Protein AF-A0A6J7BM77-F1 (afdb_monomer_lite)

Organism: NCBI:txid449393

Foldseek 3Di:
DDDVVVVVVVVVVLVVVVVPDDQVLVVVLVVLVVVCVVVVHQDPVSVVSNVVSVVVSVVVSVVSCVVPVVVVVVVVVVVVVVVVVVVVVVVVVVCVVVVPPDDPPPDDDDDDDDDDDDPPDDDPPDDDDDDPPPPPPPPPDPDPDPDDDDDDDDDDDDDDDDDDDDDDDDDDD

Radius of gyration: 36.27 Å; chains: 1; bounding box: 98×59×95 Å

Sequence (173 aa):
MADPRRSGAYAELLSALVAVRTDPASARFDLEIAEAELAGSIDEATARTLRWWQRESVRGLSDHLATVLPDLLANLAESERDAAASVSASATSWSRAHGTTREPVDGGEPATGSDHVDSGAPQPLLPFTGLTVVADSKQDSSIRVTSATQITDHPATTSTRPDLRPSVSPEDS

pLDDT: mean 78.84, std 19.65, range [41.16, 98.62]

Structure (mmCIF, N/CA/C/O backbone):
data_AF-A0A6J7BM77-F1
#
_entry.id   AF-A0A6J7BM77-F1
#
loop_
_atom_site.group_PDB
_atom_site.id
_atom_site.type_symbol
_atom_site.label_atom_id
_atom_site.label_alt_id
_atom_site.label_comp_id
_atom_site.label_asym_id
_atom_site.label_entity_id
_atom_site.label_seq_id
_atom_site.pdbx_PDB_ins_code
_atom_site.Cartn_x
_atom_site.Cartn_y
_atom_site.Cartn_z
_atom_site.occupancy
_atom_site.B_iso_or_equiv
_atom_site.auth_seq_id
_atom_site.auth_comp_id
_atom_site.auth_asym_id
_atom_site.auth_atom_id
_atom_site.pdbx_PDB_model_num
ATOM 1 N N . MET A 1 1 ? -8.137 8.135 -22.151 1.00 67.00 1 MET A N 1
ATOM 2 C CA . MET A 1 1 ? -8.775 6.994 -21.460 1.00 67.00 1 MET A CA 1
ATOM 3 C C . MET A 1 1 ? -7.646 6.137 -20.908 1.00 67.00 1 MET A C 1
ATOM 5 O O . MET A 1 1 ? -6.781 5.777 -21.694 1.00 67.00 1 MET A O 1
ATOM 9 N N . ALA A 1 2 ? -7.555 5.938 -19.592 1.00 69.50 2 ALA A N 1
ATOM 10 C CA . ALA A 1 2 ? -6.463 5.153 -19.007 1.00 69.50 2 ALA A CA 1
ATOM 11 C C . ALA A 1 2 ? -6.602 3.668 -19.392 1.00 69.50 2 ALA A C 1
ATOM 13 O O . ALA A 1 2 ? -7.721 3.160 -19.451 1.00 69.50 2 ALA A O 1
ATOM 14 N N . ASP A 1 3 ? -5.484 2.992 -19.672 1.00 88.06 3 ASP A N 1
ATOM 15 C CA . ASP A 1 3 ? -5.469 1.554 -19.961 1.00 88.06 3 ASP A CA 1
ATOM 16 C C . ASP A 1 3 ? -5.855 0.771 -18.688 1.00 88.06 3 ASP A C 1
ATOM 18 O O . ASP A 1 3 ? -5.165 0.899 -17.668 1.00 88.06 3 ASP A O 1
ATOM 22 N N . PRO A 1 4 ? -6.932 -0.039 -18.709 1.00 86.38 4 PRO A N 1
ATOM 23 C CA . PRO A 1 4 ? -7.358 -0.816 -17.547 1.00 86.38 4 PRO A CA 1
ATOM 24 C C . PRO A 1 4 ? -6.269 -1.768 -17.031 1.00 86.38 4 PRO A C 1
ATOM 26 O O . PRO A 1 4 ? -6.196 -2.011 -15.827 1.00 86.38 4 PRO A O 1
ATOM 29 N N . ARG A 1 5 ? -5.374 -2.260 -17.900 1.00 87.94 5 ARG A N 1
ATOM 30 C CA . ARG A 1 5 ? -4.254 -3.125 -17.488 1.00 87.94 5 ARG A CA 1
ATOM 31 C C . ARG A 1 5 ? -3.252 -2.370 -16.626 1.00 87.94 5 ARG A C 1
ATOM 33 O O . ARG A 1 5 ? -2.793 -2.882 -15.609 1.00 87.94 5 ARG A O 1
ATOM 40 N N . ARG A 1 6 ? -2.957 -1.127 -17.010 1.00 86.88 6 ARG A N 1
ATOM 41 C CA . ARG A 1 6 ? -2.062 -0.239 -16.263 1.00 86.88 6 ARG A CA 1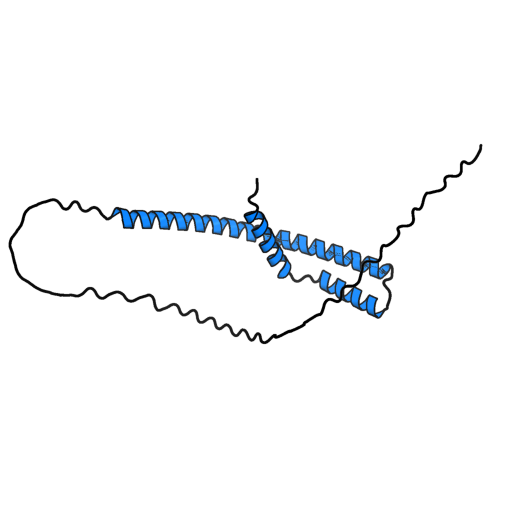
ATOM 42 C C . ARG A 1 6 ? -2.658 0.109 -14.896 1.00 86.88 6 ARG A C 1
ATOM 44 O O . ARG A 1 6 ? -1.941 0.079 -13.904 1.00 86.88 6 ARG A O 1
ATOM 51 N N . SER A 1 7 ? -3.968 0.358 -14.825 1.00 87.25 7 SER A N 1
ATOM 52 C CA . SER A 1 7 ? -4.656 0.571 -13.542 1.00 87.25 7 SER A CA 1
ATOM 53 C C . SER A 1 7 ? -4.565 -0.648 -12.616 1.00 87.25 7 SER A C 1
ATOM 55 O O . SER A 1 7 ? -4.360 -0.474 -11.418 1.00 87.25 7 SER A O 1
ATOM 57 N N . GLY A 1 8 ? -4.694 -1.867 -13.154 1.00 92.06 8 GLY A N 1
ATOM 58 C CA . GLY A 1 8 ? -4.542 -3.103 -12.380 1.00 92.06 8 GLY A CA 1
ATOM 59 C C . GLY A 1 8 ? -3.124 -3.286 -11.835 1.00 92.06 8 GLY A C 1
ATOM 60 O O . GLY A 1 8 ? -2.953 -3.543 -10.650 1.00 92.06 8 GLY A O 1
ATOM 61 N N . ALA A 1 9 ? -2.102 -3.056 -12.665 1.00 89.25 9 ALA A N 1
ATOM 62 C CA . ALA A 1 9 ? -0.705 -3.156 -12.239 1.00 89.25 9 ALA A CA 1
ATOM 63 C C . ALA A 1 9 ? -0.356 -2.173 -11.105 1.00 89.25 9 ALA A C 1
ATOM 65 O O . ALA A 1 9 ? 0.345 -2.541 -10.165 1.00 89.25 9 ALA A O 1
ATOM 66 N N . TYR A 1 10 ? -0.876 -0.940 -11.152 1.00 88.75 10 TYR A N 1
ATOM 67 C CA . TYR A 1 10 ? -0.688 0.013 -10.055 1.00 88.75 10 TYR A CA 1
ATOM 68 C C . TYR A 1 10 ? -1.400 -0.414 -8.769 1.00 88.75 10 TYR A C 1
ATOM 70 O O . TYR A 1 10 ? -0.848 -0.219 -7.689 1.00 88.75 10 TYR A O 1
ATOM 78 N N . ALA A 1 11 ? -2.592 -1.009 -8.863 1.00 92.06 11 ALA A N 1
ATOM 79 C CA . ALA A 1 11 ? -3.295 -1.525 -7.692 1.00 92.06 11 ALA A CA 1
ATOM 80 C C . ALA A 1 11 ? -2.512 -2.666 -7.020 1.00 92.06 11 ALA A C 1
ATOM 82 O O . ALA A 1 11 ? -2.351 -2.650 -5.803 1.00 92.06 11 ALA A O 1
ATOM 83 N N . GLU A 1 12 ? -1.963 -3.598 -7.805 1.00 94.44 12 GLU A N 1
ATOM 84 C CA . GLU A 1 12 ? -1.110 -4.684 -7.299 1.00 94.44 12 GLU A CA 1
ATOM 85 C C . GLU A 1 12 ? 0.173 -4.151 -6.650 1.00 94.44 12 GLU A C 1
ATOM 87 O O . GLU A 1 12 ? 0.546 -4.577 -5.559 1.00 94.44 12 GLU A O 1
ATOM 92 N N . LEU A 1 13 ? 0.821 -3.160 -7.269 1.00 92.12 13 LEU A N 1
ATOM 93 C CA . LEU A 1 13 ? 2.015 -2.528 -6.708 1.00 92.12 13 LEU A CA 1
ATOM 94 C C . LEU A 1 13 ? 1.726 -1.825 -5.374 1.00 92.12 13 LEU A C 1
ATOM 96 O O . LEU A 1 13 ? 2.484 -1.978 -4.418 1.00 92.12 13 LEU A O 1
ATOM 100 N N . LEU A 1 14 ? 0.631 -1.064 -5.297 1.00 92.00 14 LEU A N 1
ATOM 101 C CA . LEU A 1 14 ? 0.218 -0.398 -4.061 1.00 92.00 14 LEU A CA 1
ATOM 102 C C . LEU A 1 14 ? -0.185 -1.413 -2.986 1.00 92.00 14 LEU A C 1
ATOM 104 O O . LEU A 1 14 ? 0.168 -1.229 -1.826 1.00 92.00 14 LEU A O 1
ATOM 108 N N . SER A 1 15 ? -0.871 -2.494 -3.365 1.00 93.75 15 SER A N 1
ATOM 109 C CA . SER A 1 15 ? -1.203 -3.606 -2.470 1.00 93.75 15 SER A CA 1
ATOM 110 C C . SER A 1 15 ? 0.061 -4.236 -1.883 1.00 93.75 15 SER A C 1
ATOM 112 O O . SER A 1 15 ? 0.188 -4.343 -0.664 1.00 93.75 15 SER A O 1
ATOM 114 N N . ALA A 1 16 ? 1.047 -4.553 -2.728 1.00 94.25 16 ALA A N 1
ATOM 115 C CA . ALA A 1 16 ? 2.333 -5.090 -2.295 1.00 94.25 16 ALA A CA 1
ATOM 116 C C . ALA A 1 16 ? 3.088 -4.118 -1.373 1.00 94.25 16 ALA A C 1
ATOM 118 O O . ALA A 1 16 ? 3.633 -4.536 -0.352 1.00 94.25 16 ALA A O 1
ATOM 119 N N . LEU A 1 17 ? 3.077 -2.818 -1.685 1.00 93.44 17 LEU A N 1
ATOM 120 C CA . LEU A 1 17 ? 3.706 -1.794 -0.849 1.00 93.44 17 LEU A CA 1
ATOM 121 C C . LEU A 1 17 ? 3.047 -1.708 0.536 1.00 93.44 17 LEU A C 1
ATOM 123 O O . LEU A 1 17 ? 3.739 -1.658 1.551 1.00 93.44 17 LEU A O 1
ATOM 127 N N . VAL A 1 18 ? 1.712 -1.734 0.588 1.00 93.62 18 VAL A N 1
ATOM 128 C CA . VAL A 1 18 ? 0.960 -1.731 1.850 1.00 93.62 18 VAL A CA 1
ATOM 129 C C . VAL A 1 18 ? 1.206 -3.015 2.644 1.00 93.62 18 VAL A C 1
ATOM 131 O O . VAL A 1 18 ? 1.360 -2.937 3.859 1.00 93.62 18 VAL A O 1
ATOM 134 N N . ALA A 1 19 ? 1.302 -4.172 1.984 1.00 93.81 19 ALA A N 1
ATOM 135 C CA . ALA A 1 19 ? 1.513 -5.466 2.636 1.00 93.81 19 ALA A CA 1
ATOM 136 C C . ALA A 1 19 ? 2.875 -5.592 3.340 1.00 93.81 19 ALA A C 1
ATOM 138 O O . ALA A 1 19 ? 2.988 -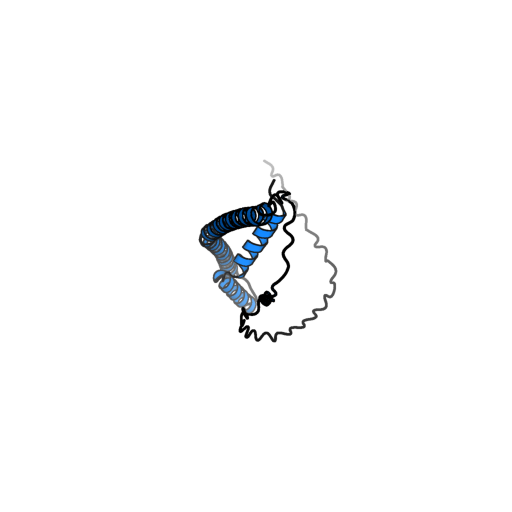6.303 4.335 1.00 93.81 19 ALA A O 1
ATOM 139 N N . VAL A 1 20 ? 3.910 -4.908 2.843 1.00 94.69 20 VAL A N 1
ATOM 140 C CA . VAL A 1 20 ? 5.254 -4.919 3.452 1.00 94.69 20 VAL A CA 1
ATOM 141 C C . VAL A 1 20 ? 5.383 -3.876 4.574 1.00 94.69 20 VAL A C 1
ATOM 143 O O . VAL A 1 20 ? 6.323 -3.929 5.369 1.00 94.69 20 VAL A O 1
ATOM 146 N N . ARG A 1 21 ? 4.441 -2.929 4.686 1.00 93.56 21 ARG A N 1
ATOM 147 C CA . ARG A 1 21 ? 4.479 -1.895 5.724 1.00 93.56 21 ARG A CA 1
ATOM 148 C C . ARG A 1 21 ? 4.158 -2.484 7.097 1.00 93.56 21 ARG A C 1
ATOM 150 O O . ARG A 1 21 ? 3.057 -2.964 7.341 1.00 93.56 21 ARG A O 1
ATOM 157 N N . THR A 1 22 ? 5.065 -2.293 8.048 1.00 94.19 22 THR A N 1
ATOM 158 C CA . THR A 1 22 ? 4.752 -2.461 9.472 1.00 94.19 22 THR A CA 1
ATOM 159 C C . THR A 1 22 ? 3.938 -1.266 9.976 1.00 94.19 22 THR A C 1
ATOM 161 O O . THR A 1 22 ? 4.408 -0.130 9.905 1.00 94.19 22 THR A O 1
ATOM 164 N N . ASP A 1 23 ? 2.737 -1.504 10.510 1.00 95.75 23 ASP A N 1
ATOM 165 C CA . ASP A 1 23 ? 1.906 -0.467 11.134 1.00 95.75 23 ASP A CA 1
ATOM 166 C C . ASP A 1 23 ? 1.852 -0.610 12.670 1.00 95.75 23 ASP A C 1
ATOM 168 O O . ASP A 1 23 ? 1.103 -1.443 13.190 1.00 95.75 23 ASP A O 1
ATOM 172 N N . PRO A 1 24 ? 2.603 0.212 13.427 1.00 95.94 24 PRO A N 1
ATOM 173 C CA . PRO A 1 24 ? 2.557 0.178 14.885 1.00 95.94 24 PRO A CA 1
ATOM 174 C C . PRO A 1 24 ? 1.212 0.652 15.462 1.00 95.94 24 PRO A C 1
ATOM 176 O O . PRO A 1 24 ? 0.864 0.240 16.569 1.00 95.94 24 PRO A O 1
ATOM 179 N N . ALA A 1 25 ? 0.448 1.490 14.751 1.00 96.94 25 ALA A N 1
ATOM 180 C CA . ALA A 1 25 ? -0.863 1.947 15.210 1.00 96.94 25 ALA A CA 1
ATOM 181 C C . ALA A 1 25 ? -1.901 0.821 15.131 1.00 96.94 25 ALA A C 1
ATOM 183 O O . ALA A 1 25 ? -2.687 0.664 16.062 1.00 96.94 25 ALA A O 1
ATOM 184 N N . SER A 1 26 ? -1.857 -0.011 14.083 1.00 96.75 26 SER A N 1
ATOM 185 C CA . SER A 1 26 ? -2.672 -1.233 14.009 1.00 96.75 26 SER A CA 1
ATOM 186 C C . SER A 1 26 ? -2.339 -2.202 15.141 1.00 96.75 26 SER A C 1
ATOM 188 O O . SER A 1 26 ? -3.242 -2.657 15.829 1.00 96.75 26 SER A O 1
ATOM 190 N N . ALA A 1 27 ? -1.052 -2.433 15.425 1.00 97.31 27 ALA A N 1
ATOM 191 C CA . ALA A 1 27 ? -0.661 -3.299 16.539 1.00 97.31 27 ALA A CA 1
ATOM 192 C C . ALA A 1 27 ? -1.179 -2.783 17.895 1.00 97.31 27 ALA A C 1
ATOM 194 O O . ALA A 1 27 ? -1.595 -3.564 18.746 1.00 97.31 27 ALA A O 1
ATOM 195 N N . ARG A 1 28 ? -1.178 -1.460 18.108 1.00 98.12 28 ARG A N 1
ATOM 196 C CA . ARG A 1 28 ? -1.760 -0.849 19.313 1.00 98.12 28 ARG A CA 1
ATOM 197 C C . ARG A 1 28 ? -3.281 -0.958 19.349 1.00 98.12 28 ARG A C 1
ATOM 199 O O . ARG A 1 28 ? -3.823 -1.243 20.407 1.00 98.12 28 ARG A O 1
ATOM 206 N N . PHE A 1 29 ? -3.950 -0.777 18.215 1.00 98.25 29 PHE A N 1
ATOM 207 C CA . PHE A 1 29 ? -5.393 -0.973 18.097 1.00 98.25 29 PHE A CA 1
ATOM 208 C C . PHE A 1 29 ? -5.806 -2.400 18.486 1.00 98.25 29 PHE A C 1
ATOM 210 O O . PHE A 1 29 ? -6.731 -2.568 19.276 1.00 98.25 29 PHE A O 1
ATOM 217 N N . ASP A 1 30 ? -5.095 -3.411 17.982 1.00 98.25 30 ASP A N 1
ATOM 218 C CA . ASP A 1 30 ? -5.396 -4.819 18.260 1.00 98.25 30 ASP A CA 1
ATOM 219 C C . ASP A 1 30 ? -5.221 -5.159 19.747 1.00 98.25 30 ASP A C 1
ATOM 221 O O . ASP A 1 30 ? -6.026 -5.896 20.316 1.00 98.25 30 ASP A O 1
ATOM 225 N N . LEU A 1 31 ? -4.207 -4.578 20.400 1.00 98.31 31 LEU A N 1
ATOM 226 C CA . LEU A 1 31 ? -4.003 -4.725 21.844 1.00 98.31 31 LEU A CA 1
ATOM 227 C C . LEU A 1 31 ? -5.158 -4.122 22.653 1.00 98.31 31 LEU A C 1
ATOM 229 O O . LEU A 1 31 ? -5.680 -4.781 23.545 1.00 98.31 31 LEU A O 1
ATOM 233 N N . GLU A 1 32 ? -5.593 -2.906 22.317 1.00 98.12 32 GLU A N 1
ATOM 234 C CA . GLU A 1 32 ? -6.712 -2.238 22.999 1.00 98.12 32 GLU A CA 1
ATOM 235 C C . GLU A 1 32 ? -8.028 -3.013 22.832 1.00 98.12 32 GLU A C 1
ATOM 237 O O . GLU A 1 32 ? -8.821 -3.106 23.770 1.00 98.12 32 GLU A O 1
ATOM 242 N N . ILE A 1 33 ? -8.264 -3.608 21.655 1.00 98.19 33 ILE A N 1
ATOM 243 C CA . ILE A 1 33 ? -9.415 -4.496 21.451 1.00 98.19 33 ILE A CA 1
ATOM 244 C C . ILE A 1 33 ? -9.293 -5.755 22.306 1.00 98.19 33 ILE A C 1
ATOM 246 O O . ILE A 1 33 ? -10.253 -6.094 22.991 1.00 98.19 33 ILE A O 1
ATOM 250 N N . ALA A 1 34 ? -8.138 -6.422 22.313 1.00 98.38 34 ALA A N 1
ATOM 251 C CA . ALA A 1 34 ? -7.945 -7.629 23.111 1.00 98.38 34 ALA A CA 1
ATOM 252 C C . ALA A 1 34 ? -8.154 -7.363 24.615 1.00 98.38 34 ALA A C 1
ATOM 254 O O . ALA A 1 34 ? -8.786 -8.158 25.310 1.00 98.38 34 ALA A O 1
ATOM 255 N N . GLU A 1 35 ? -7.681 -6.223 25.124 1.00 97.62 35 GLU A N 1
ATOM 256 C CA . GLU A 1 35 ? -7.912 -5.804 26.511 1.00 97.62 35 GLU A CA 1
ATOM 257 C C . GLU A 1 35 ? -9.400 -5.541 26.797 1.00 97.62 35 GLU A C 1
ATOM 259 O O . GLU A 1 35 ? -9.920 -5.981 27.826 1.00 97.62 35 GLU A O 1
ATOM 264 N N . ALA A 1 36 ? -10.114 -4.893 25.873 1.00 97.19 36 ALA A N 1
ATOM 265 C CA . ALA A 1 36 ? -11.550 -4.647 26.003 1.00 97.19 36 ALA A CA 1
ATOM 266 C C . ALA A 1 36 ? -12.391 -5.935 25.923 1.00 97.19 36 ALA A C 1
ATOM 268 O O . ALA A 1 36 ? -13.384 -6.079 26.640 1.00 97.19 36 ALA A O 1
ATOM 269 N N . GLU A 1 37 ? -11.984 -6.895 25.088 1.00 98.12 37 GLU A N 1
ATOM 270 C CA . GLU A 1 37 ? -12.594 -8.225 25.004 1.00 98.12 37 GLU A CA 1
ATOM 271 C C . GLU A 1 37 ? -12.417 -9.001 26.312 1.00 98.12 37 GLU A C 1
ATOM 273 O O . GLU A 1 37 ? -13.383 -9.576 26.816 1.00 98.12 37 GLU A O 1
ATOM 278 N N . LEU A 1 38 ? -11.221 -8.958 26.910 1.00 97.81 38 LEU A N 1
ATOM 279 C CA . LEU A 1 38 ? -10.963 -9.550 28.227 1.00 97.81 38 LEU A CA 1
ATOM 280 C C . LEU A 1 38 ? -11.797 -8.888 29.332 1.00 97.81 38 LEU A C 1
ATOM 282 O O . LEU A 1 38 ? -12.262 -9.572 30.245 1.00 97.81 38 LEU A O 1
ATOM 286 N N . ALA A 1 39 ? -12.019 -7.576 29.242 1.00 96.44 39 ALA A N 1
ATOM 287 C CA . ALA A 1 39 ? -12.903 -6.840 30.143 1.00 96.44 39 ALA A CA 1
ATOM 288 C C . ALA A 1 39 ? -14.403 -7.082 29.866 1.00 96.44 39 ALA A C 1
ATOM 290 O O . ALA A 1 39 ? -15.246 -6.720 30.689 1.00 96.44 39 ALA A O 1
ATOM 291 N N . GLY A 1 40 ? -14.755 -7.676 28.721 1.00 98.12 40 GLY A N 1
ATOM 292 C CA . GLY A 1 40 ? -16.131 -7.962 28.313 1.00 98.12 40 GLY A CA 1
ATOM 293 C C . GLY A 1 40 ? -16.969 -6.726 27.970 1.00 98.12 40 GLY A C 1
ATOM 294 O O . GLY A 1 40 ? -18.193 -6.827 27.877 1.00 98.12 40 GLY A O 1
ATOM 295 N N . SER A 1 41 ? -16.350 -5.553 27.804 1.00 97.00 41 SER A N 1
ATOM 296 C CA . SER A 1 41 ? -17.054 -4.319 27.447 1.00 97.00 41 SER A CA 1
ATOM 297 C C . SER A 1 41 ? -16.131 -3.307 26.769 1.00 97.00 41 SER A C 1
ATOM 299 O O . SER A 1 41 ? -14.957 -3.197 27.104 1.00 97.00 41 SER A O 1
ATOM 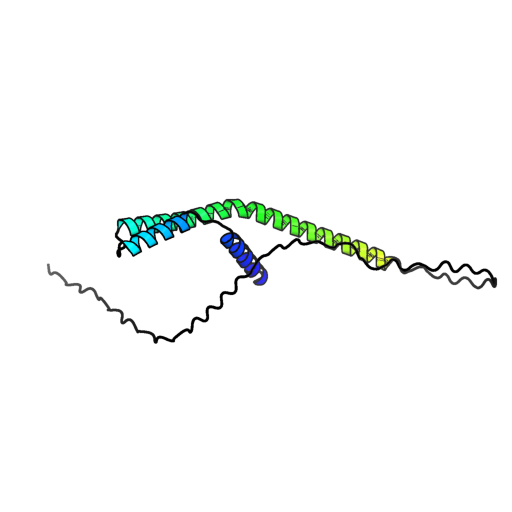301 N N . ILE A 1 42 ? -16.689 -2.543 25.826 1.00 97.44 42 ILE A N 1
ATOM 302 C CA . ILE A 1 42 ? -16.040 -1.369 25.235 1.00 97.44 42 ILE A CA 1
ATOM 303 C C . ILE A 1 42 ? -16.753 -0.144 25.799 1.00 97.44 42 ILE A C 1
ATOM 305 O O . ILE A 1 42 ? -17.890 0.144 25.417 1.00 97.44 42 ILE A O 1
ATOM 309 N N . ASP A 1 43 ? -16.100 0.561 26.718 1.00 97.25 43 ASP A N 1
ATOM 310 C CA . ASP A 1 43 ? -16.625 1.809 27.259 1.00 97.25 43 ASP A CA 1
ATOM 311 C C . ASP A 1 43 ? -16.369 2.999 26.309 1.00 97.25 43 ASP A C 1
ATOM 313 O O . ASP A 1 43 ? -15.768 2.880 25.233 1.00 97.25 43 ASP A O 1
ATOM 317 N N . GLU A 1 44 ? -16.865 4.181 26.677 1.00 98.31 44 GLU A N 1
ATOM 318 C CA . GLU A 1 44 ? -16.702 5.379 25.850 1.00 98.31 44 GLU A CA 1
ATOM 319 C C . GLU A 1 44 ? -15.228 5.801 25.700 1.00 98.31 44 GLU A C 1
ATOM 321 O O . GLU A 1 44 ? -14.832 6.329 24.653 1.00 98.31 44 GLU A O 1
ATOM 326 N N . ALA A 1 45 ? -14.408 5.582 26.731 1.00 97.94 45 ALA A N 1
ATOM 327 C CA . ALA A 1 45 ? -12.998 5.943 26.715 1.00 97.94 45 ALA A CA 1
ATOM 328 C C . ALA A 1 45 ? -12.229 5.040 25.744 1.00 97.94 45 ALA A C 1
ATOM 330 O O . ALA A 1 45 ? -11.577 5.558 24.834 1.00 97.94 45 ALA A O 1
ATOM 331 N N . THR A 1 46 ? -12.405 3.721 25.841 1.00 97.69 46 THR A N 1
ATOM 332 C CA . THR A 1 46 ? -11.854 2.734 24.907 1.00 97.69 46 THR A CA 1
ATOM 333 C C . THR A 1 46 ? -12.317 3.017 23.482 1.00 97.69 46 THR A C 1
ATOM 335 O O . THR A 1 46 ? -11.498 3.083 22.567 1.00 97.69 46 THR A O 1
ATOM 338 N N . ALA A 1 47 ? -13.607 3.295 23.262 1.00 98.31 47 ALA A N 1
ATOM 339 C CA . ALA A 1 47 ? -14.110 3.628 21.929 1.00 98.31 47 ALA A CA 1
ATOM 340 C C . ALA A 1 47 ? -13.427 4.874 21.331 1.00 98.31 47 ALA A C 1
ATOM 342 O O . ALA A 1 47 ? -13.181 4.939 20.122 1.00 98.31 47 ALA A O 1
ATOM 343 N N . ARG A 1 48 ? -13.110 5.878 22.159 1.00 98.62 48 ARG A N 1
ATOM 344 C CA . ARG A 1 48 ? -12.374 7.077 21.733 1.00 98.62 48 ARG A CA 1
ATOM 345 C C . ARG A 1 48 ? -10.916 6.748 21.402 1.00 98.62 48 ARG A C 1
ATOM 347 O O . ARG A 1 48 ? -10.436 7.214 20.368 1.00 98.62 48 ARG A O 1
ATOM 354 N N . THR A 1 49 ? -10.257 5.926 22.216 1.00 98.25 49 THR A N 1
ATOM 355 C CA . THR A 1 49 ? -8.888 5.439 21.978 1.00 98.25 49 THR A CA 1
ATOM 356 C C . THR A 1 49 ? -8.792 4.651 20.672 1.00 98.25 49 THR A C 1
ATOM 358 O O . THR A 1 49 ? -7.954 4.961 19.828 1.00 98.25 49 THR A O 1
ATOM 361 N N . LEU A 1 50 ? -9.716 3.719 20.426 1.00 98.31 50 LEU A N 1
ATOM 362 C CA . LEU A 1 50 ? -9.776 2.938 19.187 1.00 98.31 50 LEU A CA 1
ATOM 363 C C . LEU A 1 50 ? -9.942 3.827 17.946 1.00 98.31 50 LEU A C 1
ATOM 365 O O . LEU A 1 50 ? -9.211 3.673 16.967 1.00 98.31 50 LEU A O 1
ATOM 369 N N . ARG A 1 51 ? -10.851 4.813 17.986 1.00 98.62 51 ARG A N 1
ATOM 370 C CA . ARG A 1 51 ? -11.003 5.783 16.882 1.00 98.62 51 ARG A CA 1
ATOM 371 C C . ARG A 1 51 ? -9.739 6.606 16.659 1.00 98.62 51 ARG A C 1
ATOM 373 O O . ARG A 1 51 ? -9.453 6.979 15.522 1.00 98.62 51 ARG A O 1
ATOM 380 N N . TRP A 1 52 ? -9.020 6.940 17.727 1.00 98.56 52 TRP A N 1
ATOM 381 C CA . TRP A 1 52 ? -7.764 7.667 17.615 1.00 98.56 52 TRP A CA 1
ATOM 382 C C . TRP A 1 52 ? -6.695 6.809 16.925 1.00 98.56 52 TRP A C 1
ATOM 384 O O . TRP A 1 52 ? -6.141 7.259 15.923 1.00 98.56 52 TRP A O 1
ATOM 394 N N . TRP A 1 53 ? -6.507 5.551 17.342 1.00 98.44 53 TRP A N 1
ATOM 395 C CA . TRP A 1 53 ? -5.578 4.620 16.688 1.00 98.44 53 TRP A CA 1
ATOM 396 C C . TRP A 1 53 ? -5.919 4.358 15.215 1.00 98.44 53 TRP A C 1
ATOM 398 O O . TRP A 1 53 ? -5.022 4.313 14.377 1.00 98.44 53 TRP A O 1
ATOM 408 N N . GLN A 1 54 ? -7.205 4.274 14.861 1.00 98.31 54 GLN A N 1
ATOM 409 C CA . GLN A 1 54 ? -7.633 4.162 13.459 1.00 98.31 54 GLN A CA 1
ATOM 410 C C . GLN A 1 54 ? -7.203 5.368 12.619 1.00 98.31 54 GLN A C 1
ATOM 412 O O . GLN A 1 54 ? -6.673 5.210 11.519 1.00 98.31 54 GLN A O 1
ATOM 417 N N . ARG A 1 55 ? -7.420 6.588 13.127 1.00 98.56 55 ARG A N 1
ATOM 418 C CA . ARG A 1 55 ? -6.988 7.810 12.431 1.00 98.56 55 ARG A CA 1
ATOM 419 C C . ARG A 1 55 ? -5.474 7.861 12.301 1.00 98.56 55 ARG A C 1
ATOM 421 O O . ARG A 1 55 ? -4.973 8.265 11.256 1.00 98.56 55 ARG A O 1
ATOM 428 N N . GLU A 1 56 ? -4.770 7.429 13.338 1.00 98.38 56 GLU A N 1
ATOM 429 C CA . GLU A 1 56 ? -3.315 7.408 13.359 1.00 98.38 56 GLU A CA 1
ATOM 430 C C . GLU A 1 56 ? -2.736 6.399 12.356 1.00 98.38 56 GLU A C 1
ATOM 432 O O . GLU A 1 56 ? -1.800 6.735 11.637 1.00 98.38 56 GLU A O 1
ATOM 437 N N . SER A 1 57 ? -3.351 5.222 12.200 1.00 97.62 57 SER A N 1
ATOM 438 C CA . SER A 1 57 ? -2.994 4.242 11.158 1.00 97.62 57 SER A CA 1
ATOM 439 C C . SER A 1 57 ? -3.153 4.812 9.739 1.00 97.62 57 SER A C 1
ATOM 441 O O . SER A 1 57 ? -2.255 4.686 8.901 1.00 97.62 57 SER A O 1
ATOM 443 N N . VAL A 1 58 ? -4.258 5.517 9.462 1.00 97.31 58 VAL A N 1
ATOM 444 C CA . VAL A 1 58 ? -4.493 6.165 8.155 1.00 97.31 58 VAL A CA 1
ATOM 445 C C . VAL A 1 58 ? -3.511 7.315 7.909 1.00 97.31 58 VAL A C 1
ATOM 447 O O . VAL A 1 58 ? -3.019 7.489 6.788 1.00 97.31 58 VAL A O 1
ATOM 450 N N . ARG A 1 59 ? -3.194 8.090 8.951 1.00 97.88 59 ARG A N 1
ATOM 451 C CA . ARG A 1 59 ? -2.176 9.144 8.888 1.00 97.88 59 ARG A CA 1
ATOM 452 C C . ARG A 1 59 ? -0.803 8.549 8.572 1.00 97.88 59 ARG A C 1
ATOM 454 O O . ARG A 1 59 ? -0.162 8.991 7.626 1.00 97.88 59 ARG A O 1
ATOM 461 N N . GLY A 1 60 ? -0.415 7.484 9.274 1.00 96.25 60 GLY A N 1
ATOM 462 C CA . GLY A 1 60 ? 0.835 6.762 9.038 1.00 96.25 60 GLY A CA 1
ATOM 463 C C . GLY A 1 60 ? 0.933 6.156 7.634 1.00 96.25 60 GLY A C 1
ATOM 464 O O . GLY A 1 60 ? 1.988 6.236 7.009 1.00 96.25 60 GLY A O 1
ATOM 465 N N . LEU A 1 61 ? -0.166 5.616 7.089 1.00 96.25 61 LEU A N 1
ATOM 466 C CA . LEU A 1 61 ? -0.225 5.180 5.687 1.00 96.25 61 LEU A CA 1
ATOM 467 C C . LEU A 1 61 ? 0.064 6.339 4.728 1.00 96.25 61 LEU A C 1
ATOM 469 O O . LEU A 1 61 ? 0.856 6.185 3.801 1.00 96.25 61 LEU A O 1
ATOM 473 N N . SER A 1 62 ? -0.580 7.483 4.947 1.00 96.31 62 SER A N 1
ATOM 474 C CA . SER A 1 62 ? -0.431 8.659 4.085 1.00 96.31 62 SER A CA 1
ATOM 475 C C . SER A 1 62 ? 1.006 9.188 4.112 1.00 96.31 62 SER A C 1
ATOM 477 O O . SER A 1 62 ? 1.585 9.422 3.052 1.00 96.31 62 SER A O 1
ATOM 479 N N . ASP A 1 63 ? 1.608 9.288 5.300 1.00 96.44 63 ASP A N 1
ATOM 480 C CA . ASP A 1 63 ? 3.002 9.713 5.491 1.00 96.44 63 ASP A CA 1
ATOM 481 C C . ASP A 1 63 ? 3.987 8.734 4.824 1.00 96.44 63 ASP A C 1
ATOM 483 O O . ASP A 1 63 ? 4.932 9.143 4.142 1.00 96.44 63 ASP A O 1
ATOM 487 N N . HIS A 1 64 ? 3.745 7.426 4.966 1.00 95.12 64 HIS A N 1
ATOM 488 C CA . HIS A 1 64 ? 4.552 6.390 4.323 1.00 95.12 64 HIS A CA 1
ATOM 489 C C . HIS A 1 64 ? 4.493 6.489 2.793 1.00 95.12 64 HIS A C 1
ATOM 491 O O . HIS A 1 64 ? 5.533 6.502 2.134 1.00 95.12 64 HIS A O 1
ATOM 497 N N . LEU A 1 65 ? 3.291 6.616 2.220 1.00 95.31 65 LEU A N 1
ATOM 498 C CA . LEU A 1 65 ? 3.115 6.767 0.775 1.00 95.31 65 LEU A CA 1
ATOM 499 C C . LEU A 1 65 ? 3.765 8.052 0.256 1.00 95.31 65 LEU A C 1
ATOM 501 O O . LEU A 1 65 ? 4.444 8.013 -0.767 1.00 95.31 65 LEU A O 1
ATOM 505 N N . ALA A 1 66 ? 3.607 9.170 0.968 1.00 95.69 66 ALA A N 1
ATOM 506 C CA . ALA A 1 66 ? 4.242 10.437 0.612 1.00 95.69 66 ALA A CA 1
ATOM 507 C C . ALA A 1 66 ? 5.777 10.341 0.598 1.00 95.69 66 ALA A C 1
ATOM 509 O O . ALA A 1 66 ? 6.423 11.017 -0.198 1.00 95.69 66 ALA A O 1
ATOM 510 N N . THR A 1 67 ? 6.345 9.479 1.443 1.00 96.38 67 THR A N 1
ATOM 511 C CA . THR A 1 67 ? 7.791 9.247 1.520 1.00 96.38 67 THR A CA 1
ATOM 512 C C . THR A 1 67 ? 8.290 8.332 0.398 1.00 96.38 67 THR A C 1
ATOM 514 O O . THR A 1 67 ? 9.302 8.631 -0.223 1.00 96.38 67 THR A O 1
ATOM 517 N N . VAL A 1 68 ? 7.603 7.217 0.124 1.00 95.81 68 VAL A N 1
ATOM 518 C CA . VAL A 1 68 ? 8.125 6.160 -0.767 1.00 95.81 68 VAL A CA 1
ATOM 519 C C . VAL A 1 68 ? 7.730 6.354 -2.233 1.00 95.81 68 VAL A C 1
ATOM 521 O O . VAL A 1 68 ? 8.500 6.008 -3.131 1.00 95.81 68 VAL A O 1
ATOM 524 N N . LEU A 1 69 ? 6.540 6.898 -2.511 1.00 94.31 69 LEU A N 1
ATOM 525 C CA . LEU A 1 69 ? 6.038 7.006 -3.885 1.00 94.31 69 LEU A CA 1
ATOM 526 C C . LEU A 1 69 ? 6.912 7.863 -4.813 1.00 94.31 69 LEU A C 1
ATOM 528 O O . LEU A 1 69 ? 7.090 7.437 -5.954 1.00 94.31 69 LEU A O 1
ATOM 532 N N . PRO A 1 70 ? 7.460 9.024 -4.402 1.00 95.81 70 PRO A N 1
ATOM 533 C CA . PRO A 1 70 ? 8.262 9.849 -5.304 1.00 95.81 70 PRO A CA 1
ATOM 534 C C . PRO A 1 70 ? 9.468 9.098 -5.878 1.00 95.81 70 PRO A C 1
ATOM 536 O O . PRO A 1 70 ? 9.637 9.055 -7.098 1.00 95.81 70 PRO A O 1
ATOM 539 N N . ASP A 1 71 ? 10.247 8.441 -5.018 1.00 95.62 71 ASP A N 1
ATOM 540 C CA . ASP A 1 71 ? 11.440 7.694 -5.424 1.00 95.62 71 ASP A CA 1
ATOM 541 C C . ASP A 1 71 ? 11.074 6.467 -6.263 1.00 95.62 71 ASP A C 1
ATOM 543 O O . ASP A 1 71 ? 11.713 6.178 -7.275 1.00 95.62 71 ASP A O 1
ATOM 547 N N . LEU A 1 72 ? 10.000 5.764 -5.893 1.00 94.12 72 LEU A N 1
ATOM 548 C CA . LEU A 1 72 ? 9.510 4.621 -6.658 1.00 94.12 72 LEU A CA 1
ATOM 549 C C . LEU A 1 72 ? 9.088 5.032 -8.078 1.00 94.12 72 LEU A C 1
ATOM 551 O O .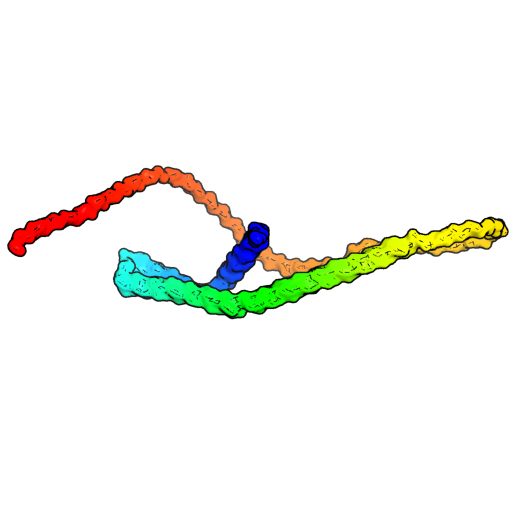 LEU A 1 72 ? 9.428 4.350 -9.045 1.00 94.12 72 LEU A O 1
ATOM 555 N N . LEU A 1 73 ? 8.368 6.150 -8.217 1.00 92.56 73 LEU A N 1
ATOM 556 C CA . LEU A 1 73 ? 7.939 6.672 -9.516 1.00 92.56 73 LEU A CA 1
ATOM 557 C C . LEU A 1 73 ? 9.122 7.182 -10.344 1.00 92.56 73 LEU A C 1
ATOM 559 O O . LEU A 1 73 ? 9.145 6.971 -11.558 1.00 92.56 73 LEU A O 1
ATOM 563 N N . ALA A 1 74 ? 10.115 7.807 -9.706 1.00 95.75 74 ALA A N 1
ATOM 564 C CA . ALA A 1 74 ? 11.344 8.226 -10.370 1.00 95.75 74 ALA A CA 1
ATOM 565 C C . ALA A 1 74 ? 12.117 7.020 -10.932 1.00 95.75 74 ALA A C 1
ATOM 567 O O . ALA A 1 74 ? 12.484 7.020 -12.108 1.00 95.75 74 ALA A O 1
ATOM 568 N N . ASN A 1 75 ? 12.280 5.962 -10.133 1.00 95.88 75 ASN A N 1
ATOM 569 C CA . ASN A 1 75 ? 12.945 4.726 -10.552 1.00 95.88 75 ASN A CA 1
ATOM 570 C C . ASN A 1 75 ? 12.185 4.005 -11.673 1.00 95.88 75 ASN A C 1
ATOM 572 O O . ASN A 1 75 ? 12.803 3.493 -12.605 1.0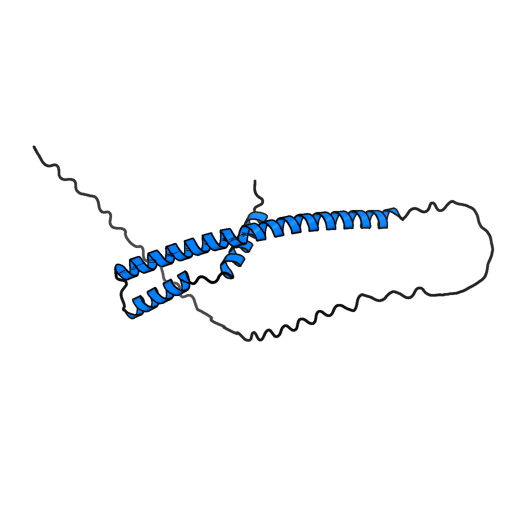0 95.88 75 ASN A O 1
ATOM 576 N N . LEU A 1 76 ? 10.850 3.991 -11.621 1.00 93.31 76 LEU A N 1
ATOM 577 C CA . LEU A 1 76 ? 10.031 3.430 -12.696 1.00 93.31 76 LEU A CA 1
ATOM 578 C C . LEU A 1 76 ? 10.242 4.192 -14.013 1.00 93.31 76 LEU A C 1
ATOM 580 O O . LEU A 1 76 ? 10.453 3.573 -15.052 1.00 93.31 76 LEU A O 1
ATOM 584 N N . ALA A 1 77 ? 10.229 5.527 -13.969 1.00 94.19 77 ALA A N 1
ATOM 585 C CA . ALA A 1 77 ? 10.434 6.359 -15.152 1.00 94.19 77 ALA A CA 1
ATOM 586 C C . ALA A 1 77 ? 11.855 6.232 -15.732 1.00 94.19 77 ALA A C 1
ATOM 588 O O . ALA A 1 77 ? 12.032 6.306 -16.949 1.00 94.19 77 ALA A O 1
ATOM 589 N N . GLU A 1 78 ? 12.872 6.053 -14.885 1.00 97.12 78 GLU A N 1
ATOM 590 C CA . GLU A 1 78 ? 14.233 5.726 -15.331 1.00 97.12 78 GLU A CA 1
ATOM 591 C C . GLU A 1 78 ? 14.268 4.356 -16.017 1.00 97.12 78 GLU A C 1
ATOM 593 O O . GLU A 1 78 ? 14.724 4.247 -17.151 1.00 97.12 78 GLU A O 1
ATOM 598 N N . SER A 1 79 ? 13.675 3.333 -15.395 1.00 95.88 79 SER A N 1
ATOM 599 C CA . SER A 1 79 ? 13.624 1.980 -15.956 1.00 95.88 79 SER A CA 1
ATOM 600 C C . SER A 1 79 ? 12.904 1.924 -17.311 1.00 95.88 79 SER A C 1
ATOM 602 O O . SER A 1 79 ? 13.346 1.212 -18.214 1.00 95.88 79 SER A O 1
ATOM 604 N N . GLU A 1 80 ? 11.835 2.707 -17.500 1.00 95.81 80 GLU A N 1
ATOM 605 C CA . GLU A 1 80 ? 11.158 2.835 -18.798 1.00 95.81 80 GLU A CA 1
ATOM 606 C C . GLU A 1 80 ? 12.076 3.458 -19.869 1.00 95.81 80 GLU A C 1
ATOM 608 O O . GLU A 1 80 ? 12.090 2.995 -21.015 1.00 95.81 80 GLU A O 1
ATOM 613 N N . ARG A 1 81 ? 12.875 4.474 -19.509 1.00 97.44 81 ARG A N 1
ATOM 614 C CA . ARG A 1 81 ? 13.854 5.092 -20.422 1.00 97.44 81 ARG A CA 1
ATOM 615 C C . ARG A 1 81 ? 14.972 4.124 -20.795 1.00 97.44 81 ARG A C 1
ATOM 617 O O . ARG A 1 81 ? 15.287 4.002 -21.982 1.00 97.44 81 ARG A O 1
ATOM 624 N N . ASP A 1 82 ? 15.508 3.394 -19.824 1.00 97.44 82 ASP A N 1
ATOM 625 C CA . ASP A 1 82 ? 16.543 2.383 -20.047 1.00 97.44 82 ASP A CA 1
ATOM 626 C C . ASP A 1 82 ? 16.045 1.245 -20.944 1.00 97.44 82 ASP A C 1
ATOM 628 O O . ASP A 1 82 ? 16.729 0.832 -21.886 1.00 97.44 82 ASP A O 1
ATOM 632 N N . ALA A 1 83 ? 14.818 0.771 -20.712 1.00 96.75 83 ALA A N 1
ATOM 633 C CA . ALA A 1 83 ? 14.196 -0.248 -21.548 1.00 96.75 83 ALA A CA 1
ATOM 634 C C . ALA A 1 83 ? 14.040 0.232 -23.001 1.00 96.75 83 ALA A C 1
ATOM 636 O O . ALA A 1 83 ? 14.383 -0.498 -23.935 1.00 96.75 83 ALA A O 1
ATOM 637 N N . ALA A 1 84 ? 13.586 1.473 -23.211 1.00 96.88 84 ALA A N 1
ATOM 638 C CA . ALA A 1 84 ? 13.456 2.054 -24.547 1.00 96.88 84 ALA A CA 1
ATOM 639 C C . ALA A 1 84 ? 14.816 2.193 -25.257 1.00 96.88 84 ALA A C 1
ATOM 641 O O . ALA A 1 84 ? 14.942 1.846 -26.437 1.00 96.88 84 ALA A O 1
ATOM 642 N N . ALA A 1 85 ? 15.848 2.646 -24.538 1.00 97.44 85 ALA A N 1
ATOM 643 C CA . ALA A 1 85 ? 17.208 2.741 -25.063 1.00 97.44 85 ALA A CA 1
ATOM 644 C C . ALA A 1 85 ? 17.764 1.360 -25.455 1.00 97.44 85 ALA A C 1
ATOM 646 O O . ALA A 1 85 ? 18.318 1.202 -26.547 1.00 97.44 85 ALA A O 1
ATOM 647 N N . SER A 1 86 ? 17.546 0.345 -24.615 1.00 97.44 86 SER A N 1
ATOM 648 C CA . SER A 1 86 ? 17.960 -1.041 -24.863 1.00 97.44 86 SER A CA 1
ATOM 649 C C . SER A 1 86 ? 17.295 -1.646 -26.107 1.00 97.44 86 SER A C 1
ATOM 651 O O . SER A 1 86 ? 17.967 -2.251 -26.952 1.00 97.44 86 SER A O 1
ATOM 653 N N . VAL A 1 87 ? 15.988 -1.421 -26.289 1.00 98.06 87 VAL A N 1
ATOM 654 C CA . VAL A 1 87 ? 15.256 -1.860 -27.490 1.00 98.06 87 VAL A CA 1
ATOM 655 C C . VAL A 1 87 ? 15.814 -1.190 -28.750 1.00 98.06 87 VAL A C 1
ATOM 657 O O . VAL A 1 87 ? 16.051 -1.868 -29.750 1.00 98.06 87 VAL A O 1
ATOM 660 N N . SER A 1 88 ? 16.092 0.117 -28.705 1.00 97.12 88 SER A N 1
ATOM 661 C CA . SER A 1 88 ? 16.676 0.858 -29.835 1.00 97.12 88 SER A CA 1
ATOM 662 C C . SER A 1 88 ? 18.081 0.358 -30.208 1.00 97.12 88 SER A C 1
ATOM 664 O O . SER A 1 88 ? 18.389 0.124 -31.385 1.00 97.12 88 SER A O 1
ATOM 666 N N . ALA A 1 89 ? 18.928 0.110 -29.205 1.00 96.56 89 ALA A N 1
ATOM 667 C CA . ALA A 1 89 ? 20.261 -0.455 -29.403 1.00 96.56 89 ALA A CA 1
ATOM 668 C C . ALA A 1 89 ? 20.199 -1.865 -30.017 1.00 96.56 89 ALA A C 1
ATOM 670 O O . ALA A 1 89 ? 20.957 -2.188 -30.941 1.00 96.56 89 ALA A O 1
ATOM 671 N N . SER A 1 90 ? 19.252 -2.686 -29.557 1.00 96.88 90 SER A N 1
ATOM 672 C CA . SER A 1 90 ? 19.005 -4.028 -30.091 1.00 96.88 90 SER A CA 1
ATOM 673 C C . SER A 1 90 ? 18.527 -3.978 -31.543 1.00 96.88 90 SER A C 1
ATOM 675 O O . SER A 1 90 ? 19.062 -4.694 -32.388 1.00 96.88 90 SER A O 1
ATOM 677 N N . ALA A 1 91 ? 17.596 -3.078 -31.874 1.00 96.56 91 ALA A N 1
ATOM 678 C CA . ALA A 1 91 ? 17.107 -2.885 -33.240 1.00 96.56 91 ALA A CA 1
ATOM 679 C C . ALA A 1 91 ? 18.220 -2.436 -34.204 1.00 96.56 91 ALA A C 1
ATOM 681 O O . ALA A 1 91 ? 18.315 -2.929 -35.333 1.00 96.56 91 ALA A O 1
ATOM 682 N N . THR A 1 92 ? 19.105 -1.546 -33.747 1.00 96.12 92 THR A N 1
ATOM 683 C CA . THR A 1 92 ? 20.277 -1.101 -34.518 1.00 96.12 92 THR A CA 1
ATOM 684 C C . THR A 1 92 ? 21.244 -2.258 -34.771 1.00 96.12 92 THR A C 1
ATOM 686 O O . THR A 1 92 ? 21.717 -2.448 -35.893 1.00 96.12 92 THR A O 1
ATOM 689 N N . SER A 1 93 ? 21.516 -3.060 -33.739 1.00 94.75 93 SER A N 1
ATOM 690 C CA . SER A 1 93 ? 22.405 -4.223 -33.832 1.00 94.75 93 SER A CA 1
ATOM 691 C C . SER A 1 93 ? 21.843 -5.292 -34.771 1.00 94.75 93 SER A C 1
ATOM 693 O O . SER A 1 93 ? 22.562 -5.791 -35.635 1.00 94.75 93 SER A O 1
ATOM 695 N N . TRP A 1 94 ? 20.541 -5.572 -34.671 1.00 94.56 94 TRP A N 1
ATOM 696 C CA . TRP A 1 94 ? 19.824 -6.482 -35.563 1.00 94.56 94 TRP A CA 1
ATOM 697 C C . TRP A 1 94 ? 19.881 -6.020 -37.023 1.00 94.56 94 TRP A C 1
ATOM 699 O O . TRP A 1 94 ? 20.250 -6.786 -37.911 1.00 94.56 94 TRP A O 1
ATOM 709 N N . SER A 1 95 ? 19.596 -4.739 -37.274 1.00 94.12 95 SER A N 1
ATOM 710 C CA . SER A 1 95 ? 19.637 -4.165 -38.625 1.00 94.12 95 SER A CA 1
ATOM 711 C C . SER A 1 95 ? 21.033 -4.265 -39.244 1.00 94.12 95 SER A C 1
ATOM 713 O O . SER A 1 95 ? 21.163 -4.582 -40.424 1.00 94.12 95 SER A O 1
ATOM 715 N N . ARG A 1 96 ? 22.090 -4.060 -38.447 1.00 91.81 96 ARG A N 1
ATOM 716 C CA . ARG A 1 96 ? 23.481 -4.219 -38.895 1.00 91.81 96 ARG A CA 1
ATOM 717 C C . ARG A 1 96 ? 23.810 -5.671 -39.250 1.00 91.81 96 ARG A C 1
ATOM 719 O O . ARG A 1 96 ? 24.413 -5.915 -40.293 1.00 91.81 96 ARG A O 1
ATOM 726 N N . ALA A 1 97 ? 23.395 -6.625 -38.417 1.00 92.56 97 ALA A N 1
ATOM 727 C CA . ALA A 1 97 ? 23.624 -8.047 -38.667 1.00 92.56 97 ALA A CA 1
ATOM 728 C C . ALA A 1 97 ? 22.952 -8.509 -39.973 1.00 92.56 97 ALA A C 1
ATOM 730 O O . ALA A 1 97 ? 23.582 -9.171 -40.794 1.00 92.56 97 ALA A O 1
ATOM 731 N N . HIS A 1 98 ? 21.708 -8.090 -40.215 1.00 89.31 98 HIS A N 1
ATOM 732 C CA . HIS A 1 98 ? 20.962 -8.484 -41.414 1.00 89.31 98 HIS A CA 1
ATOM 733 C C . HIS A 1 98 ? 21.301 -7.667 -42.668 1.00 89.31 98 HIS A C 1
ATOM 735 O O . HIS A 1 98 ? 21.194 -8.182 -43.779 1.00 89.31 98 HIS A O 1
ATOM 741 N N . GLY A 1 99 ? 21.764 -6.425 -42.517 1.00 77.88 99 GLY A N 1
ATOM 742 C CA . GLY A 1 99 ? 22.205 -5.578 -43.630 1.00 77.88 99 GLY A CA 1
ATOM 743 C C . GLY A 1 99 ? 23.510 -6.031 -44.294 1.00 77.88 99 GLY A C 1
ATOM 744 O O . GLY A 1 99 ? 23.824 -5.571 -45.386 1.00 77.88 99 GLY A O 1
ATOM 745 N N . THR A 1 100 ? 24.250 -6.958 -43.678 1.00 62.84 100 THR A N 1
ATOM 746 C CA . THR A 1 100 ? 25.563 -7.421 -44.164 1.00 62.84 100 THR A CA 1
ATOM 747 C C . THR A 1 100 ? 25.463 -8.547 -45.219 1.00 62.84 100 THR A C 1
ATOM 749 O O . THR A 1 100 ? 26.477 -9.031 -45.704 1.00 62.84 100 THR A O 1
ATOM 752 N N . THR A 1 101 ? 24.261 -8.947 -45.665 1.00 59.44 101 THR A N 1
ATOM 753 C CA . THR A 1 101 ? 24.087 -10.042 -46.655 1.00 59.44 101 THR A CA 1
ATOM 754 C C . THR A 1 101 ? 23.857 -9.543 -48.085 1.00 59.44 101 THR A C 1
ATOM 756 O O . THR A 1 101 ? 22.862 -9.882 -48.729 1.00 59.44 101 THR A O 1
ATOM 759 N N . ARG A 1 102 ? 24.778 -8.741 -48.624 1.00 54.81 102 ARG A N 1
ATOM 760 C CA . ARG A 1 102 ? 24.869 -8.576 -50.081 1.00 54.81 102 ARG A CA 1
ATOM 761 C C . ARG A 1 102 ? 26.294 -8.245 -50.497 1.00 54.81 102 ARG A C 1
ATOM 763 O O . ARG A 1 102 ? 26.598 -7.108 -50.840 1.00 54.81 102 ARG A O 1
ATOM 770 N N . GLU A 1 103 ? 27.153 -9.260 -50.500 1.00 56.69 103 GLU A N 1
ATOM 771 C CA . GLU A 1 103 ? 28.213 -9.254 -51.502 1.00 56.69 103 GLU A CA 1
ATOM 772 C C . GLU A 1 103 ? 27.544 -9.374 -52.879 1.00 56.69 103 GLU A C 1
ATOM 774 O O . GLU A 1 103 ? 26.748 -10.297 -53.097 1.00 56.69 103 GLU A O 1
ATOM 779 N N . PRO A 1 104 ? 27.809 -8.456 -53.820 1.00 53.44 104 PRO A N 1
ATOM 780 C CA . PRO A 1 104 ? 27.659 -8.796 -55.215 1.00 53.44 104 PRO A CA 1
ATOM 781 C C . PRO A 1 104 ? 28.702 -9.880 -55.497 1.00 53.44 104 PRO A C 1
ATOM 783 O O . PRO A 1 104 ? 29.896 -9.603 -55.528 1.00 53.44 104 PRO A O 1
ATOM 786 N N . VAL A 1 105 ? 28.245 -11.120 -55.680 1.00 63.06 105 VAL A N 1
ATOM 787 C CA . VAL A 1 105 ? 28.976 -12.090 -56.498 1.00 63.06 105 VAL A CA 1
ATOM 788 C C . VAL A 1 105 ? 29.084 -11.441 -57.873 1.00 63.06 105 VAL A C 1
ATOM 790 O O . VAL A 1 105 ? 28.152 -11.485 -58.677 1.00 63.06 105 VAL A O 1
ATOM 793 N N . ASP A 1 106 ? 30.176 -10.709 -58.071 1.00 61.66 106 ASP A N 1
ATOM 794 C CA . ASP A 1 106 ? 30.564 -10.189 -59.364 1.00 61.66 106 ASP A CA 1
ATOM 795 C C . ASP A 1 106 ? 30.954 -11.407 -60.195 1.00 61.66 106 ASP A C 1
ATOM 797 O O . ASP A 1 106 ? 31.864 -12.167 -59.852 1.00 61.66 106 ASP A O 1
ATOM 801 N N . GLY A 1 107 ? 30.157 -11.664 -61.226 1.00 63.75 107 GLY A N 1
ATOM 802 C CA . GLY A 1 107 ? 30.383 -12.746 -62.162 1.00 63.75 107 GLY A CA 1
ATOM 803 C C . GLY A 1 107 ? 31.641 -12.463 -62.972 1.00 63.75 107 GLY A C 1
ATOM 804 O O . GLY A 1 107 ? 31.560 -11.882 -64.048 1.00 63.75 107 GLY A O 1
ATOM 805 N N . GLY A 1 108 ? 32.788 -12.900 -62.456 1.00 55.03 108 GLY A N 1
ATOM 806 C CA . GLY A 1 108 ? 34.052 -13.023 -63.172 1.00 55.03 108 GLY A CA 1
ATOM 807 C C . GLY A 1 108 ? 34.479 -14.492 -63.237 1.00 55.03 108 GLY A C 1
ATOM 808 O O . GLY A 1 108 ? 34.819 -15.085 -62.223 1.00 55.03 108 GLY A O 1
ATOM 809 N N . GLU A 1 109 ? 34.401 -15.043 -64.445 1.00 60.03 109 GLU A N 1
ATOM 810 C CA . GLU A 1 109 ? 34.698 -16.391 -64.965 1.00 60.03 109 GLU A CA 1
ATOM 811 C C . GLU A 1 109 ? 35.939 -17.188 -64.445 1.00 60.03 109 GLU A C 1
ATOM 813 O O . GLU A 1 109 ? 36.799 -16.653 -63.747 1.00 60.03 109 GLU A O 1
ATOM 818 N N . PRO A 1 110 ? 36.048 -18.499 -64.790 1.00 58.31 110 PRO A N 1
ATOM 819 C CA . PRO A 1 110 ? 36.733 -19.529 -64.006 1.00 58.31 110 PRO A CA 1
ATOM 820 C C . PRO A 1 110 ? 38.247 -19.618 -64.237 1.00 58.31 110 PRO A C 1
ATOM 822 O O . PRO A 1 110 ? 38.719 -19.809 -65.358 1.00 58.31 110 PRO A O 1
ATOM 825 N N . ALA A 1 111 ? 39.010 -19.649 -63.144 1.00 55.75 111 ALA A N 1
ATOM 826 C CA . ALA A 1 111 ? 40.375 -20.161 -63.148 1.00 55.75 111 ALA A CA 1
ATOM 827 C C . ALA A 1 111 ? 40.381 -21.610 -62.646 1.00 55.75 111 ALA A C 1
ATOM 829 O O . ALA A 1 111 ? 40.169 -21.903 -61.471 1.00 55.75 111 ALA A O 1
ATOM 830 N N . THR A 1 112 ? 40.624 -22.519 -63.585 1.00 56.94 112 THR A N 1
ATOM 831 C CA . THR A 1 112 ? 40.975 -23.917 -63.337 1.00 56.94 112 THR A CA 1
ATOM 832 C C . THR A 1 112 ? 42.306 -23.952 -62.583 1.00 56.94 112 THR A C 1
ATOM 834 O O . THR A 1 112 ? 43.317 -23.493 -63.110 1.00 56.94 112 THR A O 1
ATOM 837 N N . GLY A 1 113 ? 42.317 -24.482 -61.362 1.00 55.91 113 GLY A N 1
ATOM 838 C CA . GLY A 1 113 ? 43.524 -24.606 -60.546 1.00 55.91 113 GLY A CA 1
ATOM 839 C C . GLY A 1 113 ? 43.255 -25.433 -59.297 1.00 55.91 113 GLY A C 1
ATOM 840 O O . GLY A 1 113 ? 42.898 -24.892 -58.256 1.00 55.91 113 GLY A O 1
ATOM 841 N N . SER A 1 114 ? 43.367 -26.750 -59.441 1.00 53.75 114 SER A N 1
ATOM 842 C CA . SER A 1 114 ? 43.306 -27.721 -58.350 1.00 53.75 114 SER A CA 1
ATOM 843 C C . SER A 1 114 ? 44.456 -27.564 -57.349 1.00 53.75 114 SER A C 1
ATOM 845 O O . SER A 1 114 ? 45.536 -27.095 -57.700 1.00 53.75 114 SER A O 1
ATOM 847 N N . ASP A 1 115 ? 44.199 -28.111 -56.158 1.00 54.47 115 ASP A N 1
ATOM 848 C CA . ASP A 1 115 ? 45.128 -28.533 -55.102 1.00 54.47 115 ASP A CA 1
ATOM 849 C C . ASP A 1 115 ? 45.709 -27.456 -54.174 1.00 54.47 115 ASP A C 1
ATOM 851 O O . ASP A 1 115 ? 46.730 -26.841 -54.453 1.00 54.47 115 ASP A O 1
ATOM 855 N N . HIS A 1 116 ? 45.155 -27.347 -52.960 1.00 56.22 116 HIS A N 1
ATOM 856 C CA . HIS A 1 116 ? 45.652 -28.156 -51.838 1.00 56.22 116 HIS A CA 1
ATOM 857 C C . HIS A 1 116 ? 44.701 -28.090 -50.629 1.00 56.22 116 HIS A C 1
ATOM 859 O O . HIS A 1 116 ? 44.064 -27.076 -50.355 1.00 56.22 116 HIS A O 1
ATOM 865 N N . VAL A 1 117 ? 44.603 -29.217 -49.930 1.00 57.28 117 VAL A N 1
ATOM 866 C CA . VAL A 1 117 ? 43.755 -29.481 -48.766 1.00 57.28 117 VAL A CA 1
ATOM 867 C C . VAL A 1 117 ? 44.431 -28.933 -47.509 1.00 57.28 117 VAL A C 1
ATOM 869 O O . VAL A 1 117 ? 45.542 -29.350 -47.203 1.00 57.28 117 VAL A O 1
ATOM 872 N N . ASP A 1 118 ? 43.734 -28.106 -46.729 1.00 55.28 118 ASP A N 1
ATOM 873 C CA . ASP A 1 118 ? 43.911 -28.104 -45.273 1.00 55.28 118 ASP A CA 1
ATOM 874 C C . ASP A 1 118 ? 42.550 -27.945 -44.584 1.00 55.28 118 ASP A C 1
ATOM 876 O O . ASP A 1 118 ? 41.945 -26.873 -44.528 1.00 55.28 118 ASP A O 1
ATOM 880 N N . SER A 1 119 ? 42.023 -29.081 -44.127 1.00 55.38 119 SER A N 1
ATOM 881 C CA . SER A 1 119 ? 40.825 -29.172 -43.297 1.00 55.38 119 SER A CA 1
ATOM 882 C C . SER A 1 119 ? 41.146 -28.738 -41.869 1.00 55.38 119 SER A C 1
ATOM 884 O O . SER A 1 119 ? 41.270 -29.560 -40.964 1.00 55.38 119 SER A O 1
ATOM 886 N N . GLY A 1 120 ? 41.210 -27.426 -41.655 1.00 51.69 120 GLY A N 1
ATOM 887 C CA . GLY A 1 120 ? 41.038 -26.821 -40.338 1.00 51.69 120 GLY A CA 1
ATOM 888 C C . GLY A 1 120 ? 39.549 -26.682 -40.031 1.00 51.69 120 GLY A C 1
ATOM 889 O O . GLY A 1 120 ? 38.947 -25.655 -40.333 1.00 51.69 120 GLY A O 1
ATOM 890 N N . ALA A 1 121 ? 38.934 -27.731 -39.483 1.00 60.03 121 ALA A N 1
ATOM 891 C CA . ALA A 1 121 ? 37.528 -27.717 -39.084 1.00 60.03 121 ALA A CA 1
ATOM 892 C C . ALA A 1 121 ? 37.218 -26.507 -38.173 1.00 60.03 121 ALA A C 1
ATOM 894 O O . ALA A 1 121 ? 37.919 -26.314 -37.173 1.00 60.03 121 ALA A O 1
ATOM 895 N N . PRO A 1 122 ? 36.163 -25.714 -38.441 1.00 57.09 122 PRO A N 1
ATOM 896 C CA . PRO A 1 122 ? 35.679 -24.757 -37.462 1.00 57.09 122 PRO A CA 1
ATOM 897 C C . PRO A 1 122 ? 35.095 -25.547 -36.289 1.00 57.09 122 PRO A C 1
ATOM 899 O O . PRO A 1 122 ? 34.054 -26.195 -36.403 1.00 57.09 122 PRO A O 1
ATOM 902 N N . GLN A 1 123 ? 35.803 -25.526 -35.161 1.00 65.00 123 GLN A N 1
ATOM 903 C CA . GLN A 1 123 ? 35.277 -25.990 -33.882 1.00 65.00 123 GLN A CA 1
ATOM 904 C C . GLN A 1 123 ? 33.924 -25.300 -33.632 1.00 65.00 123 GLN A C 1
ATOM 906 O O . GLN A 1 123 ? 33.866 -24.066 -33.665 1.00 65.00 123 GLN A O 1
ATOM 911 N N . PRO A 1 124 ? 32.835 -26.044 -33.372 1.00 63.22 124 PRO A N 1
ATOM 912 C CA . PRO A 1 124 ? 31.616 -25.442 -32.865 1.00 63.22 124 PRO A CA 1
ATOM 913 C C . PRO A 1 124 ? 31.926 -24.862 -31.483 1.00 63.22 124 PRO A C 1
ATOM 915 O O . PRO A 1 124 ? 32.242 -25.597 -30.547 1.00 63.22 124 PRO A O 1
ATOM 918 N N . LEU A 1 125 ? 31.854 -23.536 -31.349 1.00 57.81 125 LEU A N 1
ATOM 919 C CA . LEU A 1 125 ? 31.818 -22.903 -30.036 1.00 57.81 125 LEU A CA 1
ATOM 920 C C . LEU A 1 125 ? 30.596 -23.459 -29.299 1.00 57.81 125 LEU A C 1
ATOM 922 O O . LEU A 1 125 ? 29.453 -23.294 -29.724 1.00 57.81 125 LEU A O 1
ATOM 926 N N . LEU A 1 126 ? 30.899 -24.210 -28.245 1.00 67.25 126 LEU A N 1
ATOM 927 C CA . LEU A 1 126 ? 29.977 -24.957 -27.406 1.00 67.25 126 LEU A CA 1
ATOM 928 C C . LEU A 1 126 ? 28.842 -24.075 -26.850 1.00 67.25 126 LEU A C 1
ATOM 930 O O . LEU A 1 126 ? 29.018 -22.867 -26.674 1.00 67.25 126 LEU A O 1
ATOM 934 N N . PRO A 1 127 ? 27.688 -24.679 -26.517 1.00 56.12 127 PRO A N 1
ATOM 935 C CA . PRO A 1 127 ? 26.598 -23.991 -25.841 1.00 56.12 127 PRO A CA 1
ATOM 936 C C . PRO A 1 127 ? 27.036 -23.412 -24.489 1.00 56.12 127 PRO A C 1
ATOM 938 O O . PRO A 1 127 ? 27.784 -24.031 -23.728 1.00 56.12 127 PRO A O 1
ATOM 941 N N . PHE A 1 128 ? 26.499 -22.226 -24.195 1.00 56.66 128 PHE A N 1
ATOM 942 C CA . PHE A 1 128 ? 26.463 -21.586 -22.882 1.00 56.66 128 PHE A CA 1
ATOM 943 C C . PHE A 1 128 ? 26.331 -22.619 -21.754 1.00 56.66 128 PHE A C 1
ATOM 945 O O . PHE A 1 128 ? 25.265 -23.192 -21.542 1.00 56.66 128 PHE A O 1
ATOM 952 N N . THR A 1 129 ? 27.409 -22.824 -21.003 1.00 57.06 129 THR A N 1
ATOM 953 C CA . THR A 1 129 ? 27.369 -23.546 -19.730 1.00 57.06 129 THR A CA 1
ATOM 954 C C . THR A 1 129 ? 28.239 -22.771 -18.752 1.00 57.06 129 THR A C 1
ATOM 956 O O . THR A 1 129 ? 29.461 -22.868 -18.797 1.00 57.06 129 THR A O 1
ATOM 959 N N . GLY A 1 130 ? 27.628 -21.920 -17.924 1.00 50.88 130 GLY A N 1
ATOM 960 C CA . GLY A 1 130 ? 28.410 -21.123 -16.978 1.00 50.88 130 GLY A CA 1
ATOM 961 C C . GLY A 1 130 ? 27.716 -19.935 -16.325 1.00 50.88 130 GLY A C 1
ATOM 962 O O . GLY A 1 130 ? 28.366 -18.925 -16.098 1.00 50.88 130 GLY A O 1
ATOM 963 N N . LEU A 1 131 ? 26.428 -20.033 -15.994 1.00 43.50 131 LEU A N 1
ATOM 964 C CA . LEU A 1 131 ? 25.893 -19.255 -14.876 1.00 43.50 131 LEU A CA 1
ATOM 965 C C . LEU A 1 131 ? 24.971 -20.150 -14.048 1.00 43.50 131 LEU A C 1
ATOM 967 O O . LEU A 1 131 ? 23.750 -20.043 -14.080 1.00 43.50 131 LEU A O 1
ATOM 971 N N . THR A 1 132 ? 25.571 -21.074 -13.303 1.00 46.56 132 THR A N 1
ATOM 972 C CA . THR A 1 132 ? 24.935 -21.598 -12.095 1.00 46.56 132 THR A CA 1
ATOM 973 C C . THR A 1 132 ? 24.866 -20.456 -11.091 1.00 46.56 132 THR A C 1
ATOM 975 O O . THR A 1 132 ? 25.810 -20.212 -10.342 1.00 46.56 132 THR A O 1
ATOM 978 N N . VAL A 1 133 ? 23.739 -19.746 -11.080 1.00 47.66 133 VAL A N 1
ATOM 979 C CA . VAL A 1 133 ? 23.281 -19.070 -9.869 1.00 47.66 133 VAL A CA 1
ATOM 980 C C . VAL A 1 133 ? 23.002 -20.187 -8.872 1.00 47.66 133 VAL A C 1
ATOM 982 O O . VAL A 1 133 ? 21.978 -20.864 -8.943 1.00 47.66 133 VAL A O 1
ATOM 985 N N . VAL A 1 134 ? 23.956 -20.429 -7.973 1.00 42.81 134 VAL A N 1
ATOM 986 C CA . VAL A 1 134 ? 23.678 -21.130 -6.723 1.00 42.81 134 VAL A CA 1
ATOM 987 C C . VAL A 1 134 ? 22.799 -20.178 -5.924 1.00 42.81 134 VAL A C 1
ATOM 989 O O . VAL A 1 134 ? 23.279 -19.331 -5.177 1.00 42.81 134 VAL A O 1
ATOM 992 N N . ALA A 1 135 ? 21.492 -20.270 -6.152 1.00 45.28 135 ALA A N 1
ATOM 993 C CA . ALA A 1 135 ? 20.534 -19.840 -5.162 1.00 45.28 135 ALA A CA 1
ATOM 994 C C . ALA A 1 135 ? 20.687 -20.822 -3.999 1.00 45.28 135 ALA A C 1
ATOM 996 O O . ALA A 1 135 ? 20.137 -21.923 -4.028 1.00 45.28 135 ALA A O 1
ATOM 997 N N . ASP A 1 136 ? 21.469 -20.434 -2.992 1.00 41.16 136 ASP A N 1
ATOM 998 C CA . ASP A 1 136 ? 21.335 -20.974 -1.643 1.00 41.16 136 ASP A CA 1
ATOM 999 C C . ASP A 1 136 ? 19.973 -20.512 -1.105 1.00 41.16 136 ASP A C 1
ATOM 1001 O O . ASP A 1 136 ? 19.852 -19.591 -0.303 1.00 41.16 136 ASP A O 1
ATOM 1005 N N . SER A 1 137 ? 18.904 -21.099 -1.649 1.00 45.47 137 SER A N 1
ATOM 1006 C CA . SER A 1 137 ? 17.567 -20.989 -1.095 1.00 45.47 137 SER A CA 1
ATOM 1007 C C . SER A 1 137 ? 17.460 -22.058 -0.025 1.00 45.47 137 SER A C 1
ATOM 1009 O O . SER A 1 137 ? 16.912 -23.143 -0.224 1.00 45.47 137 SER A O 1
ATOM 1011 N N . LYS A 1 138 ? 18.013 -21.743 1.145 1.00 43.91 138 LYS A N 1
ATOM 1012 C CA . LYS A 1 138 ? 17.682 -22.418 2.394 1.00 43.91 138 LYS A CA 1
ATOM 1013 C C . LYS A 1 138 ? 16.299 -21.935 2.845 1.00 43.91 138 LYS A C 1
ATOM 1015 O O . LYS A 1 138 ? 16.146 -21.308 3.887 1.00 43.91 138 LYS A O 1
ATOM 1020 N N . GLN A 1 139 ? 15.289 -22.184 2.012 1.00 47.53 139 GLN A N 1
ATOM 1021 C CA . GLN A 1 139 ? 13.885 -22.032 2.370 1.00 47.53 139 GLN A CA 1
ATOM 1022 C C . GLN A 1 139 ? 13.438 -23.337 3.021 1.00 47.53 139 GLN A C 1
ATOM 1024 O O . GLN A 1 139 ? 12.906 -24.250 2.393 1.00 47.53 139 GLN A O 1
ATOM 1029 N N . ASP A 1 140 ? 13.708 -23.415 4.319 1.00 49.53 140 ASP A N 1
ATOM 1030 C CA . ASP A 1 140 ? 12.964 -24.286 5.210 1.00 49.53 140 ASP A CA 1
ATOM 1031 C C . ASP A 1 140 ? 11.528 -23.740 5.252 1.00 49.53 140 ASP A C 1
ATOM 1033 O O . ASP A 1 140 ? 11.234 -22.694 5.830 1.00 49.53 140 ASP A O 1
ATOM 1037 N N . SER A 1 141 ? 10.641 -24.355 4.477 1.00 43.62 141 SER A N 1
ATOM 1038 C CA . SER A 1 141 ? 9.218 -24.019 4.419 1.00 43.62 141 SER A CA 1
ATOM 1039 C C . SER A 1 141 ? 8.418 -25.304 4.478 1.00 43.62 141 SER A C 1
ATOM 1041 O O . SER A 1 141 ? 7.689 -25.678 3.563 1.00 43.62 141 SER A O 1
ATOM 1043 N N . SER A 1 142 ? 8.565 -25.996 5.603 1.00 49.78 142 SER A N 1
ATOM 1044 C CA . SER A 1 142 ? 7.574 -26.957 6.053 1.00 49.78 142 SER A CA 1
ATOM 1045 C C . SER A 1 142 ? 6.485 -26.198 6.812 1.00 49.78 142 SER A C 1
ATOM 1047 O O . SER A 1 142 ? 6.524 -26.079 8.031 1.00 49.78 142 SER A O 1
ATOM 1049 N N . ILE A 1 143 ? 5.505 -25.654 6.088 1.00 44.88 143 ILE A N 1
ATOM 1050 C CA . ILE A 1 143 ? 4.206 -25.306 6.677 1.00 44.88 143 ILE A CA 1
ATOM 1051 C C . ILE A 1 143 ? 3.129 -25.969 5.824 1.00 44.88 143 ILE A C 1
ATOM 1053 O O . ILE A 1 143 ? 2.593 -25.403 4.875 1.00 44.88 143 ILE A O 1
ATOM 1057 N N . ARG A 1 144 ? 2.814 -27.220 6.171 1.00 53.25 144 ARG A N 1
ATOM 1058 C CA . ARG A 1 144 ? 1.511 -27.802 5.850 1.00 53.25 144 ARG A CA 1
ATOM 1059 C C . ARG A 1 144 ? 0.521 -27.303 6.898 1.00 53.25 144 ARG A C 1
ATOM 1061 O O . ARG A 1 144 ? 0.507 -27.817 8.010 1.00 53.25 144 ARG A O 1
ATOM 1068 N N . VAL A 1 145 ? -0.319 -26.340 6.533 1.00 43.75 145 VAL A N 1
ATOM 1069 C CA . VAL A 1 145 ? -1.574 -26.068 7.247 1.00 43.75 145 VAL A CA 1
ATOM 1070 C C . VAL A 1 145 ? -2.709 -26.473 6.319 1.00 43.75 145 VAL A C 1
ATOM 1072 O O . VAL A 1 145 ? -3.159 -25.718 5.464 1.00 43.75 145 VAL A O 1
ATOM 1075 N N . THR A 1 146 ? -3.136 -27.723 6.4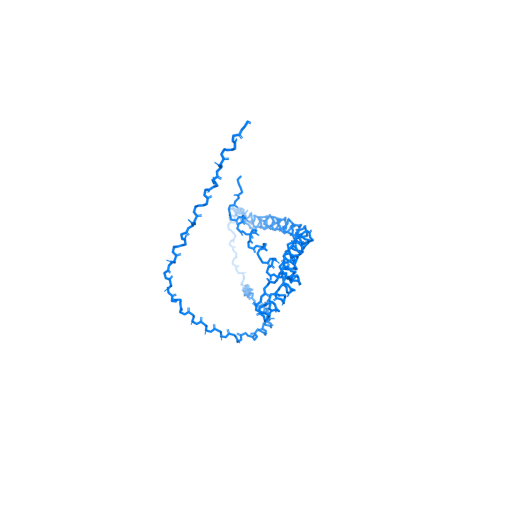56 1.00 53.97 146 THR A N 1
ATOM 1076 C CA . THR A 1 146 ? -4.439 -28.176 5.979 1.00 53.97 146 THR A CA 1
ATOM 1077 C C . THR A 1 146 ? -5.478 -27.751 7.008 1.00 53.97 146 THR A C 1
ATOM 1079 O O . THR A 1 146 ? -5.677 -28.453 7.997 1.00 53.97 146 THR A O 1
ATOM 1082 N N . SER A 1 147 ? -6.140 -26.622 6.773 1.00 48.09 147 SER A N 1
ATOM 1083 C CA . SER A 1 147 ? -7.374 -26.270 7.479 1.00 48.09 147 SER A CA 1
ATOM 1084 C C . SER A 1 147 ? -8.527 -26.363 6.491 1.00 48.09 147 SER A C 1
ATOM 1086 O O . SER A 1 147 ? -8.805 -25.437 5.734 1.00 48.09 147 SER A O 1
ATOM 1088 N N . ALA A 1 148 ? -9.170 -27.529 6.474 1.00 53.25 148 ALA A N 1
ATOM 1089 C CA . ALA A 1 148 ? -10.489 -27.692 5.891 1.00 53.25 148 ALA A CA 1
ATOM 1090 C C . ALA A 1 148 ? -11.505 -27.104 6.878 1.00 53.25 148 ALA A C 1
ATOM 1092 O O . ALA A 1 148 ? -11.880 -27.766 7.843 1.00 53.25 148 ALA A O 1
ATOM 1093 N N . THR A 1 149 ? -11.939 -25.864 6.652 1.00 50.94 149 THR A N 1
ATOM 1094 C CA . THR A 1 149 ? -13.110 -25.323 7.348 1.00 50.94 149 THR A CA 1
ATOM 1095 C C . THR A 1 149 ? -14.311 -25.476 6.433 1.00 50.94 149 THR A C 1
ATOM 1097 O O . THR A 1 149 ? -14.487 -24.758 5.452 1.00 50.94 149 THR A O 1
ATOM 1100 N N . GLN A 1 150 ? -15.105 -26.486 6.762 1.00 54.94 150 GLN A N 1
ATOM 1101 C CA . GLN A 1 150 ? -16.431 -26.747 6.238 1.00 54.94 150 GLN A CA 1
ATOM 1102 C C . GLN A 1 150 ? -17.326 -25.530 6.525 1.00 54.94 150 GLN A C 1
ATOM 1104 O O . GLN A 1 150 ? -17.624 -25.227 7.679 1.00 54.94 150 GLN A O 1
ATOM 1109 N N . ILE A 1 151 ? -17.707 -24.807 5.471 1.00 51.81 151 ILE A N 1
ATOM 1110 C CA . ILE A 1 151 ? -18.668 -23.704 5.536 1.00 51.81 151 ILE A CA 1
ATOM 1111 C C . ILE A 1 151 ? -20.057 -24.334 5.635 1.00 51.81 151 ILE A C 1
ATOM 1113 O O . ILE A 1 151 ? -20.564 -24.902 4.669 1.00 51.81 151 ILE A O 1
ATOM 1117 N N . THR A 1 152 ? -20.644 -24.272 6.825 1.00 57.50 152 THR A N 1
ATOM 1118 C CA . THR A 1 152 ? -22.056 -24.588 7.039 1.00 57.50 152 THR A CA 1
ATOM 1119 C C . THR A 1 152 ? -22.869 -23.336 6.723 1.00 57.50 152 THR A C 1
ATOM 1121 O O . THR A 1 152 ? -22.700 -22.305 7.373 1.00 57.50 152 THR A O 1
ATOM 1124 N N . ASP A 1 153 ? -23.731 -23.434 5.713 1.00 54.69 153 ASP A N 1
ATOM 1125 C CA . ASP A 1 153 ? -24.739 -22.432 5.366 1.00 54.69 153 ASP A CA 1
ATOM 1126 C C . ASP A 1 153 ? -25.633 -22.111 6.576 1.00 54.69 153 ASP A C 1
ATOM 1128 O O . ASP A 1 153 ? -26.309 -22.991 7.118 1.00 54.69 153 ASP A O 1
ATOM 1132 N N . HIS A 1 154 ? -25.688 -20.835 6.962 1.00 61.56 154 HIS A N 1
ATOM 1133 C CA . HIS A 1 154 ? -26.722 -20.300 7.845 1.00 61.56 154 HIS A CA 1
ATOM 1134 C C . HIS A 1 154 ? -27.641 -19.359 7.049 1.00 61.56 154 HIS A C 1
ATOM 1136 O O . HIS A 1 154 ? -27.148 -18.440 6.392 1.00 61.56 154 HIS A O 1
ATOM 1142 N N . PRO A 1 155 ? -28.974 -19.553 7.092 1.00 69.75 155 PRO A N 1
ATOM 1143 C CA . PRO A 1 155 ? -29.910 -18.706 6.366 1.00 69.75 155 PRO A CA 1
ATOM 1144 C C . PRO A 1 155 ? -30.049 -17.320 7.010 1.00 69.75 155 PRO A C 1
ATOM 1146 O O . PRO A 1 155 ? -30.044 -17.165 8.232 1.00 69.75 155 PRO A O 1
ATOM 1149 N N . ALA A 1 156 ? -30.206 -16.318 6.146 1.00 59.16 156 ALA A N 1
ATOM 1150 C CA . ALA A 1 156 ? -30.354 -14.907 6.475 1.00 59.16 156 ALA A CA 1
ATOM 1151 C C . ALA A 1 156 ? -31.564 -14.627 7.383 1.00 59.16 156 ALA A C 1
ATOM 1153 O O . ALA A 1 156 ? -32.702 -14.955 7.044 1.00 59.16 156 ALA A O 1
ATOM 1154 N N . THR A 1 157 ? -31.337 -13.935 8.500 1.00 62.41 157 THR A N 1
ATOM 1155 C CA . THR A 1 157 ? -32.400 -13.305 9.287 1.00 62.41 157 THR A CA 1
ATOM 1156 C C . THR A 1 157 ? -32.674 -11.899 8.756 1.00 62.41 157 THR A C 1
ATOM 1158 O O . THR A 1 157 ? -31.834 -11.001 8.787 1.00 62.41 157 THR A O 1
ATOM 1161 N N . THR A 1 158 ? -33.883 -11.710 8.232 1.00 63.12 158 THR A N 1
ATOM 1162 C CA . THR A 1 158 ? -34.431 -10.419 7.814 1.00 63.12 158 THR A CA 1
ATOM 1163 C C . THR A 1 158 ? -34.623 -9.529 9.043 1.00 63.12 158 THR A C 1
ATOM 1165 O O . THR A 1 158 ? -35.503 -9.771 9.866 1.00 63.12 158 THR A O 1
ATOM 1168 N N . SER A 1 159 ? -33.784 -8.502 9.181 1.00 64.56 159 SER A N 1
ATOM 1169 C CA . SER A 1 159 ? -33.909 -7.491 10.232 1.00 64.56 159 SER A CA 1
ATOM 1170 C C . SER A 1 159 ? -34.950 -6.446 9.822 1.00 64.56 159 SER A C 1
ATOM 1172 O O . SER A 1 159 ? -34.712 -5.593 8.964 1.00 64.56 159 SER A O 1
ATOM 1174 N N . THR A 1 160 ? -36.141 -6.560 10.408 1.00 73.31 160 THR A N 1
ATOM 1175 C CA . THR A 1 160 ? -37.254 -5.616 10.277 1.00 73.31 160 THR A CA 1
ATOM 1176 C C . THR A 1 160 ? -36.891 -4.290 10.945 1.00 73.31 160 THR A C 1
ATOM 1178 O O . THR A 1 160 ? -36.788 -4.194 12.166 1.00 73.31 160 THR A O 1
ATOM 1181 N N . ARG A 1 161 ? -36.694 -3.255 10.125 1.00 66.38 161 ARG A N 1
ATOM 1182 C CA . ARG A 1 161 ? -36.417 -1.873 10.534 1.00 66.38 161 ARG A CA 1
ATOM 1183 C C . ARG A 1 161 ? -37.692 -1.222 11.102 1.00 66.38 161 ARG A C 1
ATOM 1185 O O . ARG A 1 161 ? -38.681 -1.160 10.375 1.00 66.38 161 ARG A O 1
ATOM 1192 N N . PRO A 1 162 ? -37.696 -0.712 12.347 1.00 64.69 162 PRO A N 1
ATOM 1193 C CA . PRO A 1 162 ? -38.832 0.034 12.875 1.00 64.69 162 PRO A CA 1
ATOM 1194 C C . PRO A 1 162 ? -38.864 1.448 12.280 1.00 64.69 162 PRO A C 1
ATOM 1196 O O . PRO A 1 162 ? -37.874 2.181 12.307 1.00 64.69 162 PRO A O 1
ATOM 1199 N N . ASP A 1 163 ? -40.016 1.801 11.716 1.00 65.00 163 ASP A N 1
ATOM 1200 C CA . ASP A 1 163 ? -40.334 3.117 11.167 1.00 65.00 163 ASP A CA 1
ATOM 1201 C C . ASP A 1 163 ? -40.754 4.047 12.319 1.00 65.00 163 ASP A C 1
ATOM 1203 O O . ASP A 1 163 ? -41.835 3.909 12.893 1.00 65.00 163 ASP A O 1
ATOM 1207 N N . LEU A 1 164 ? -39.862 4.956 12.718 1.00 66.25 164 LEU A N 1
ATOM 1208 C CA . LEU A 1 164 ? -40.133 5.974 13.733 1.00 66.25 164 LEU A CA 1
ATOM 1209 C C . LEU A 1 164 ? -40.573 7.262 13.033 1.00 66.25 164 LEU A C 1
ATOM 1211 O O . LEU A 1 164 ? -39.752 8.103 12.668 1.00 66.25 164 LEU A O 1
ATOM 1215 N N . ARG A 1 165 ? -41.888 7.423 12.864 1.00 68.81 165 ARG A N 1
ATOM 1216 C CA . ARG A 1 165 ? -42.496 8.712 12.515 1.00 68.81 165 ARG A CA 1
ATOM 1217 C C . ARG A 1 165 ? -42.525 9.627 13.749 1.00 68.81 165 ARG A C 1
ATOM 1219 O O . ARG A 1 165 ? -43.087 9.223 14.767 1.00 68.81 165 ARG A O 1
ATOM 1226 N N . PRO A 1 166 ? -41.995 10.860 13.682 1.00 67.94 166 PRO A N 1
ATOM 1227 C CA . PRO A 1 166 ? -42.192 11.843 14.738 1.00 67.94 166 PRO A CA 1
ATOM 1228 C C . PRO A 1 166 ? -43.632 12.376 14.709 1.00 67.94 166 PRO A C 1
ATOM 1230 O O . PRO A 1 166 ? -44.103 12.901 13.701 1.00 67.94 166 PRO A O 1
ATOM 1233 N N . SER A 1 167 ? -44.326 12.220 15.836 1.00 67.81 167 SER A N 1
ATOM 1234 C CA . SER A 1 167 ? -45.635 12.815 16.105 1.00 67.81 167 SER A CA 1
ATOM 1235 C C . SER A 1 167 ? -45.440 14.296 16.429 1.00 67.81 167 SER A C 1
ATOM 1237 O O . SER A 1 167 ? -44.878 14.629 17.469 1.00 67.81 167 SER A O 1
ATOM 1239 N N . VAL A 1 168 ? -45.869 15.184 15.532 1.00 72.81 168 VAL A N 1
ATOM 1240 C CA . VAL A 1 168 ? -45.900 16.632 15.774 1.00 72.81 168 VAL A CA 1
ATOM 1241 C C . VAL A 1 168 ? -47.290 16.977 16.303 1.00 72.81 168 VAL A C 1
ATOM 1243 O O . VAL A 1 168 ? -48.270 16.877 15.567 1.00 72.81 168 VAL A O 1
ATOM 1246 N N . SER A 1 169 ? -47.375 17.342 17.581 1.00 70.38 169 SER A N 1
ATOM 1247 C CA . SER A 1 169 ? -48.579 17.941 18.164 1.00 70.38 169 SER A CA 1
ATOM 1248 C C . SER A 1 169 ? -48.629 19.431 17.810 1.00 70.38 169 SER A C 1
ATOM 1250 O O . SER A 1 169 ? -47.619 20.111 17.993 1.00 70.38 169 SER A O 1
ATOM 1252 N N . PRO A 1 170 ? -49.763 19.960 17.325 1.00 75.50 170 PRO A N 1
ATOM 1253 C CA . PRO A 1 170 ? -49.978 21.398 17.249 1.00 75.50 170 PRO A CA 1
ATOM 1254 C C . PRO A 1 170 ? -50.377 21.922 18.636 1.00 75.50 170 PRO A C 1
ATOM 1256 O O . PRO A 1 170 ? -51.384 21.489 19.193 1.00 75.50 170 PRO A O 1
ATOM 1259 N N . GLU A 1 171 ? -49.575 22.824 19.203 1.00 71.44 171 GLU A N 1
ATOM 1260 C CA . GLU A 1 171 ? -50.009 23.676 20.314 1.00 71.44 171 GLU A CA 1
ATOM 1261 C C . GLU A 1 171 ? -50.806 24.861 19.756 1.00 71.44 171 GLU A C 1
ATOM 1263 O O . GLU A 1 171 ? -50.336 25.591 18.882 1.00 71.44 171 GLU A O 1
ATOM 1268 N N . ASP A 1 172 ? -52.024 25.008 20.274 1.00 71.06 172 ASP A N 1
ATOM 1269 C CA . ASP A 1 172 ? -52.871 26.194 20.190 1.00 71.06 172 ASP A CA 1
ATOM 1270 C C . ASP A 1 172 ? -52.225 27.374 20.935 1.00 71.06 172 ASP A C 1
ATOM 1272 O O . ASP A 1 172 ? -51.918 27.240 22.124 1.00 71.06 172 ASP A O 1
ATOM 1276 N N . SER A 1 173 ? -52.102 28.536 20.277 1.00 62.88 173 SER A N 1
ATOM 1277 C CA . SER A 1 173 ? -52.476 29.888 20.770 1.00 62.88 173 SER A CA 1
ATOM 1278 C C . SER A 1 173 ? -52.010 30.990 19.820 1.00 62.88 173 SER A C 1
ATOM 1280 O O . SER A 1 173 ? -50.802 31.032 19.498 1.00 62.88 173 SER A O 1
#

Secondary structure (DSSP, 8-state):
---HHHHHHHHHHHHHHHHH---HHHHHHHHHHHHHHHHT---HHHHHHHHHHHHHHHHHHHHHHHHHHHHHHHHHHHHHHHHHHHHHHHHHHHHHHHHT--------------------------------------------------------------------PPPP-